Protein AF-A0A6N9PYC2-F1 (afdb_monomer)

Secondary structure (DSSP, 8-state):
------HHHHHHHHHHHTTSGGG---HHHHHHHIIIIIHHHHHHHHHHHHH----TTS---HHHHHHHHHHHHHHHHHHHHHHHHHHHHHHT-HHHHHHHHHHHHHHHHHHHHHHHHHHHHHHHHT--TTHHHHHHHHHHHHHHHTT-

Structure (mmCIF, N/CA/C/O backbone):
data_AF-A0A6N9PYC2-F1
#
_entry.id   AF-A0A6N9PYC2-F1
#
loop_
_atom_site.group_PDB
_atom_site.id
_atom_site.type_symbol
_atom_site.label_atom_id
_atom_site.label_alt_id
_atom_site.label_comp_id
_atom_site.label_asym_id
_atom_site.label_entity_id
_atom_site.label_seq_id
_atom_site.pdbx_PDB_ins_code
_atom_site.Cartn_x
_atom_site.Cartn_y
_atom_site.Cartn_z
_atom_site.occupancy
_atom_site.B_iso_or_equiv
_atom_site.auth_seq_id
_atom_site.auth_comp_id
_atom_site.auth_asym_id
_atom_site.auth_atom_id
_atom_site.pdbx_PDB_model_num
ATOM 1 N N . MET A 1 1 ? -5.869 1.757 -20.455 1.00 28.33 1 MET A N 1
ATOM 2 C CA . MET A 1 1 ? -4.410 1.571 -20.344 1.00 28.33 1 MET A CA 1
ATOM 3 C C . MET A 1 1 ? -4.223 0.753 -19.078 1.00 28.33 1 MET A C 1
ATOM 5 O O . MET A 1 1 ? -4.688 1.208 -18.043 1.00 28.33 1 MET A O 1
ATOM 9 N N . ARG A 1 2 ? -3.775 -0.505 -19.175 1.00 34.53 2 ARG A N 1
ATOM 10 C CA . ARG A 1 2 ? -3.565 -1.351 -17.989 1.00 34.53 2 ARG A CA 1
ATOM 11 C C . ARG A 1 2 ? -2.299 -0.813 -17.321 1.00 34.53 2 ARG A C 1
ATOM 13 O O . ARG A 1 2 ? -1.249 -0.866 -17.949 1.00 34.53 2 ARG A O 1
ATOM 20 N N . SER A 1 3 ? -2.435 -0.200 -16.148 1.00 38.69 3 SER A N 1
ATOM 21 C CA . SER A 1 3 ? -1.281 0.176 -15.324 1.00 38.69 3 SER A CA 1
ATOM 22 C C . SER A 1 3 ? -0.473 -1.087 -15.010 1.00 38.69 3 SER A C 1
ATOM 24 O O . SER A 1 3 ? -1.049 -2.177 -14.926 1.00 38.69 3 SER A O 1
ATOM 26 N N . LEU A 1 4 ? 0.848 -0.95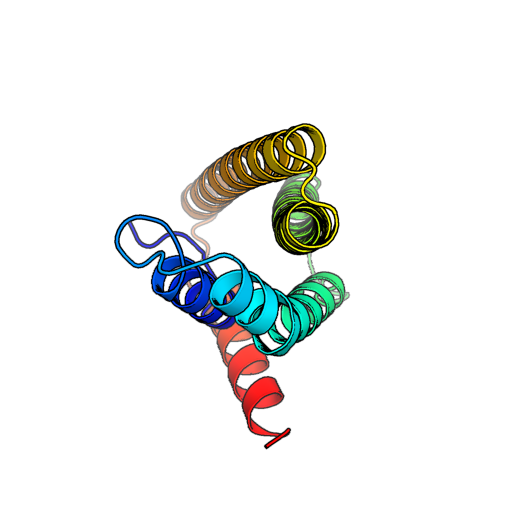7 -14.890 1.00 51.06 4 LEU A N 1
ATOM 27 C CA . LEU A 1 4 ? 1.801 -2.041 -14.624 1.00 51.06 4 LEU A CA 1
ATOM 28 C C . LEU A 1 4 ? 1.734 -2.533 -13.171 1.00 51.06 4 LEU A C 1
ATOM 30 O O . LEU A 1 4 ? 2.751 -2.767 -12.527 1.00 51.06 4 LEU A O 1
ATOM 34 N N . ILE A 1 5 ? 0.525 -2.689 -12.642 1.00 55.97 5 ILE A N 1
ATOM 35 C CA . ILE A 1 5 ? 0.297 -3.246 -11.317 1.00 55.97 5 ILE A CA 1
ATOM 36 C C . ILE A 1 5 ? 0.457 -4.761 -11.439 1.00 55.97 5 ILE A C 1
ATOM 38 O O . ILE A 1 5 ? -0.200 -5.409 -12.259 1.00 55.97 5 ILE A O 1
ATOM 42 N N . SER A 1 6 ? 1.376 -5.333 -10.661 1.00 69.69 6 SER A N 1
ATOM 43 C CA . SER A 1 6 ? 1.533 -6.789 -10.611 1.00 69.69 6 SER A CA 1
ATOM 44 C C . SER A 1 6 ? 0.263 -7.446 -10.057 1.00 69.69 6 SER A C 1
ATOM 46 O O . SER A 1 6 ? -0.424 -6.855 -9.223 1.00 69.69 6 SER A O 1
ATOM 48 N N . VAL A 1 7 ? -0.040 -8.684 -10.465 1.00 70.06 7 VAL A N 1
ATOM 49 C CA . VAL A 1 7 ? -1.237 -9.400 -9.970 1.00 70.06 7 VAL A CA 1
ATOM 50 C C . VAL A 1 7 ? -1.307 -9.430 -8.428 1.00 70.06 7 VAL A C 1
ATOM 52 O O . VAL A 1 7 ? -2.365 -9.122 -7.882 1.00 70.06 7 VAL A O 1
ATOM 55 N N . PRO A 1 8 ? -0.205 -9.688 -7.690 1.00 76.31 8 PRO A N 1
ATOM 56 C CA . PRO A 1 8 ? -0.227 -9.640 -6.225 1.00 76.31 8 PRO A CA 1
ATOM 57 C C . PRO A 1 8 ? -0.531 -8.259 -5.635 1.00 76.31 8 PRO A C 1
ATOM 59 O O . PRO A 1 8 ? -1.097 -8.167 -4.547 1.00 76.31 8 PRO A O 1
ATOM 62 N N . GLU A 1 9 ? -0.140 -7.180 -6.311 1.00 81.44 9 GLU A N 1
ATOM 63 C CA . GLU A 1 9 ? -0.470 -5.824 -5.874 1.00 81.44 9 GLU A CA 1
ATOM 64 C C . GLU A 1 9 ? -1.945 -5.504 -6.136 1.00 81.44 9 GLU A C 1
ATOM 66 O O . GLU A 1 9 ? -2.613 -4.982 -5.247 1.00 81.44 9 GLU A O 1
ATOM 71 N N . GLU A 1 10 ? -2.476 -5.892 -7.299 1.00 84.75 10 GLU A N 1
ATOM 72 C CA . GLU A 1 10 ? -3.896 -5.741 -7.646 1.00 84.75 10 GLU A CA 1
ATOM 73 C C . GLU A 1 10 ? -4.800 -6.474 -6.642 1.00 84.75 10 GLU A C 1
ATOM 75 O O . GLU A 1 10 ? -5.794 -5.914 -6.176 1.00 84.75 10 GLU A O 1
ATOM 80 N N . GLU A 1 11 ? -4.423 -7.690 -6.233 1.00 87.06 11 GLU A N 1
ATOM 81 C CA . GLU A 1 11 ? -5.135 -8.447 -5.197 1.00 87.06 11 GLU A CA 1
ATOM 82 C C . GLU A 1 11 ? -5.191 -7.700 -3.858 1.00 87.06 11 GLU A C 1
ATOM 84 O O . GLU A 1 11 ? -6.239 -7.656 -3.207 1.00 87.06 11 GLU A O 1
ATOM 89 N N . VAL A 1 12 ? -4.075 -7.100 -3.432 1.00 91.50 12 VAL A N 1
ATOM 90 C CA . VAL A 1 12 ? -4.025 -6.355 -2.169 1.00 91.50 12 VAL A CA 1
ATOM 91 C C . VAL A 1 12 ? -4.823 -5.055 -2.258 1.00 91.50 12 VAL A C 1
ATOM 93 O O . VAL A 1 12 ? -5.548 -4.735 -1.315 1.00 91.50 1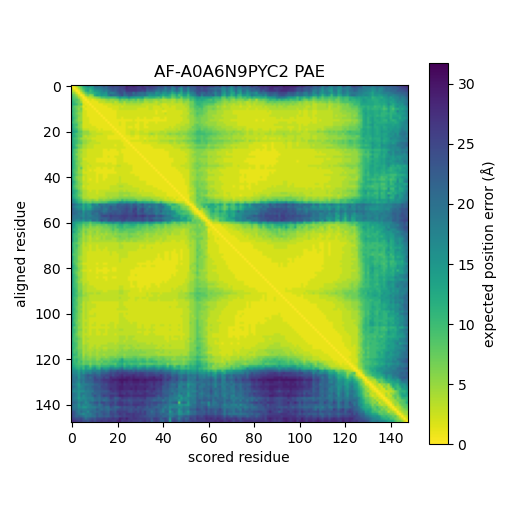2 VAL A O 1
ATOM 96 N N . MET A 1 13 ? -4.730 -4.330 -3.373 1.00 90.75 13 MET A N 1
ATOM 97 C CA . MET A 1 13 ? -5.499 -3.098 -3.574 1.00 90.75 13 MET A CA 1
ATOM 98 C C . MET A 1 13 ? -7.002 -3.382 -3.626 1.00 90.75 13 MET A C 1
ATOM 100 O O . MET A 1 13 ? -7.768 -2.703 -2.950 1.00 90.75 13 MET A O 1
ATOM 104 N N . THR A 1 14 ? -7.415 -4.456 -4.304 1.00 92.19 14 THR A N 1
ATOM 105 C CA . THR A 1 14 ? -8.815 -4.914 -4.316 1.00 92.19 14 THR A CA 1
ATOM 106 C C . THR A 1 14 ? -9.311 -5.225 -2.902 1.00 92.19 14 THR A C 1
ATOM 108 O O . THR A 1 14 ? -10.416 -4.841 -2.516 1.00 92.19 14 THR A O 1
ATOM 111 N N . LEU A 1 15 ? -8.487 -5.899 -2.091 1.00 94.12 15 LEU A N 1
ATOM 112 C CA . LEU A 1 15 ? -8.829 -6.182 -0.699 1.00 94.12 15 LEU A CA 1
ATOM 113 C C . LEU A 1 15 ? -8.944 -4.896 0.129 1.00 94.12 15 LEU A C 1
ATOM 115 O O . LEU A 1 15 ? -9.874 -4.763 0.921 1.00 94.12 15 LEU A O 1
ATOM 119 N N . PHE A 1 16 ? -8.043 -3.937 -0.074 1.00 95.69 16 PHE A N 1
ATOM 120 C CA . PHE A 1 16 ? -8.098 -2.641 0.594 1.00 95.69 16 PHE A CA 1
ATOM 121 C C . PHE A 1 16 ? -9.369 -1.854 0.232 1.00 95.69 16 PHE A C 1
ATOM 123 O O . PHE A 1 16 ? -10.062 -1.357 1.123 1.00 95.69 16 PHE A O 1
ATOM 130 N N . GLU A 1 17 ? -9.736 -1.804 -1.048 1.00 95.12 17 GLU A N 1
ATOM 131 C CA . GLU A 1 17 ? -10.970 -1.169 -1.531 1.00 95.12 17 GLU A CA 1
ATOM 132 C C . GLU A 1 17 ? -12.235 -1.842 -0.980 1.00 95.12 17 GLU A C 1
ATOM 134 O O . GLU A 1 17 ? -13.244 -1.177 -0.742 1.00 95.12 17 GLU A O 1
ATOM 139 N N . SER A 1 18 ? -12.188 -3.151 -0.708 1.00 96.25 18 SER A N 1
ATOM 140 C CA . SER A 1 18 ? -13.325 -3.892 -0.141 1.00 96.25 18 SER A CA 1
ATOM 141 C C . SER A 1 18 ? -13.679 -3.507 1.302 1.00 96.25 18 SER A C 1
ATOM 143 O O . SER A 1 18 ? -14.769 -3.834 1.768 1.00 96.25 18 SER A O 1
ATOM 145 N N . VAL A 1 19 ? -12.784 -2.804 2.005 1.00 96.62 19 VAL A N 1
ATOM 146 C CA . VAL A 1 19 ? -12.970 -2.376 3.406 1.00 96.62 19 VAL A CA 1
ATOM 147 C C . VAL A 1 19 ? -12.794 -0.868 3.606 1.00 96.62 19 VAL A C 1
ATOM 149 O O . VAL A 1 19 ? -12.745 -0.390 4.741 1.00 96.62 19 VAL A O 1
ATOM 152 N N . THR A 1 20 ? -12.711 -0.101 2.518 1.00 94.62 20 THR A N 1
ATOM 153 C CA . THR A 1 20 ? -12.557 1.361 2.533 1.00 94.62 20 THR A CA 1
ATOM 154 C C . THR A 1 20 ? -13.533 2.043 1.573 1.00 94.62 20 THR A C 1
ATOM 156 O O . THR A 1 20 ? -14.320 1.385 0.894 1.00 94.62 20 THR A O 1
ATOM 159 N N . GLY A 1 21 ? -13.538 3.382 1.558 1.00 93.19 21 GLY A N 1
ATOM 160 C CA . GLY A 1 21 ? -14.436 4.171 0.712 1.00 93.19 21 GLY A CA 1
ATOM 161 C C . GLY A 1 21 ? -15.907 3.851 0.983 1.00 93.19 21 GLY A C 1
ATOM 162 O O . GLY A 1 21 ? -16.327 3.797 2.138 1.00 93.19 21 GLY A O 1
ATOM 163 N N . ASP A 1 22 ? -16.666 3.585 -0.080 1.00 94.94 22 ASP A N 1
ATOM 164 C CA . ASP A 1 22 ? -18.087 3.216 0.001 1.00 94.94 22 ASP A CA 1
ATOM 165 C C . ASP A 1 22 ? -18.326 1.866 0.703 1.00 94.94 22 ASP A C 1
ATOM 167 O O . ASP A 1 22 ? -19.431 1.604 1.178 1.00 94.94 22 ASP A O 1
ATOM 171 N N . ASN A 1 23 ? -17.295 1.017 0.805 1.00 95.38 23 ASN A N 1
ATOM 172 C CA . ASN A 1 23 ? -17.361 -0.279 1.483 1.00 95.38 23 ASN A CA 1
ATOM 173 C C . ASN A 1 23 ? -16.921 -0.209 2.954 1.00 95.38 23 ASN A C 1
ATOM 175 O O . ASN A 1 23 ? -16.933 -1.226 3.654 1.00 95.38 23 ASN A O 1
ATOM 179 N N . TYR A 1 24 ? -16.512 0.967 3.442 1.00 96.31 24 TYR A N 1
ATOM 180 C CA . TYR A 1 24 ? -16.094 1.130 4.829 1.00 96.31 24 TYR A CA 1
ATOM 181 C C . TYR A 1 24 ? -17.263 0.867 5.785 1.00 96.31 24 TYR A C 1
ATOM 183 O O . TYR A 1 24 ? -18.328 1.475 5.689 1.00 96.31 24 TYR A O 1
ATOM 191 N N . GLN A 1 25 ? -17.040 -0.026 6.749 1.00 94.81 25 GLN A N 1
ATOM 192 C CA . GLN A 1 25 ? -18.034 -0.367 7.768 1.00 94.81 25 GLN A CA 1
ATOM 193 C C . GLN A 1 25 ? -17.665 0.202 9.137 1.00 94.81 25 GLN A C 1
ATOM 195 O O . GLN A 1 25 ? -18.491 0.836 9.789 1.00 94.81 25 GLN A O 1
ATOM 200 N N . ASN A 1 26 ? -16.446 -0.077 9.601 1.00 96.69 26 ASN A N 1
ATOM 201 C CA . ASN A 1 26 ? -15.899 0.431 10.854 1.00 96.69 26 ASN A CA 1
ATOM 202 C C . ASN A 1 26 ? -14.389 0.165 10.941 1.00 96.69 26 ASN A C 1
ATOM 204 O O . ASN A 1 26 ? -13.837 -0.670 10.219 1.00 96.69 26 ASN A O 1
ATOM 208 N N . ASP A 1 27 ? -13.754 0.843 11.893 1.00 96.12 27 ASP A N 1
ATOM 209 C CA . ASP A 1 27 ? -12.317 0.776 12.148 1.00 96.12 27 ASP A CA 1
ATOM 210 C C . ASP A 1 27 ? -11.819 -0.613 12.553 1.00 96.12 27 ASP A C 1
ATOM 212 O O . ASP A 1 27 ? -10.708 -0.974 12.180 1.00 96.12 27 ASP A O 1
ATOM 216 N N . ASN A 1 28 ? -12.626 -1.426 13.245 1.00 97.12 28 ASN A N 1
ATOM 217 C CA . ASN A 1 28 ? -12.205 -2.776 13.635 1.00 97.12 28 ASN A CA 1
ATOM 218 C C . ASN A 1 28 ? -12.042 -3.678 12.408 1.00 97.12 28 ASN A C 1
ATOM 220 O O . ASN A 1 28 ? -11.022 -4.345 12.274 1.00 97.12 28 ASN A O 1
ATOM 224 N N . ILE A 1 29 ? -13.008 -3.653 11.482 1.00 97.62 29 ILE A N 1
ATOM 225 C CA . ILE A 1 29 ? -12.935 -4.433 10.236 1.00 97.62 29 ILE A CA 1
ATOM 226 C C . ILE A 1 29 ? -11.738 -3.984 9.395 1.00 97.62 29 ILE A C 1
ATOM 228 O O . ILE A 1 29 ? -10.985 -4.824 8.899 1.00 97.62 29 ILE A O 1
ATOM 232 N N . LEU A 1 30 ? -11.526 -2.672 9.262 1.00 97.75 30 LEU A N 1
ATOM 233 C CA . LEU A 1 30 ? -10.382 -2.140 8.526 1.00 97.75 30 LEU A CA 1
ATOM 234 C C . LEU A 1 30 ? -9.052 -2.535 9.188 1.00 97.75 30 LEU A C 1
ATOM 236 O O . LEU A 1 30 ? -8.149 -3.017 8.507 1.00 97.75 30 LEU A O 1
ATOM 240 N N . TYR A 1 31 ? -8.936 -2.388 10.509 1.00 98.12 31 TYR A N 1
ATOM 241 C CA . TYR A 1 31 ? -7.742 -2.756 11.270 1.00 98.12 31 TYR A CA 1
ATOM 242 C C . TYR A 1 31 ? -7.418 -4.250 11.169 1.00 98.12 31 TYR A C 1
ATOM 244 O O . TYR A 1 31 ? -6.258 -4.616 10.939 1.00 98.12 31 TYR A O 1
ATOM 252 N N . ASP A 1 32 ? -8.427 -5.111 11.314 1.00 98.19 32 ASP A N 1
ATOM 253 C CA . ASP A 1 32 ? -8.265 -6.560 11.217 1.00 98.19 32 ASP A CA 1
ATOM 254 C C . ASP A 1 32 ? -7.833 -6.961 9.807 1.00 98.19 32 ASP A C 1
ATOM 256 O O . ASP A 1 32 ? -6.849 -7.684 9.655 1.00 98.19 32 ASP A O 1
ATOM 260 N N . THR A 1 33 ? -8.478 -6.413 8.776 1.00 97.94 33 THR A N 1
ATOM 261 C CA . THR A 1 33 ? -8.121 -6.686 7.374 1.00 97.94 33 THR A CA 1
ATOM 262 C C . THR A 1 33 ? -6.705 -6.197 7.054 1.00 97.94 33 THR A C 1
ATOM 264 O O . THR A 1 33 ? -5.914 -6.921 6.439 1.00 97.94 33 THR A O 1
ATOM 267 N N . LEU A 1 34 ? -6.332 -5.000 7.530 1.00 97.94 34 LEU A N 1
ATOM 268 C CA . LEU A 1 34 ? -4.973 -4.467 7.401 1.00 97.94 34 LEU A CA 1
ATOM 269 C C . LEU A 1 34 ? -3.943 -5.403 8.040 1.00 97.94 34 LEU A C 1
ATOM 271 O O . LEU A 1 34 ? -2.929 -5.737 7.426 1.00 97.94 34 LEU A O 1
ATOM 275 N N . THR A 1 35 ? -4.207 -5.836 9.270 1.00 98.00 35 THR A N 1
ATOM 276 C CA . THR A 1 35 ? -3.253 -6.587 10.093 1.00 98.00 35 THR A CA 1
ATOM 277 C C . THR A 1 35 ? -3.121 -8.044 9.664 1.00 98.00 35 THR A C 1
ATOM 279 O O . THR A 1 35 ? -2.007 -8.570 9.623 1.00 98.00 35 THR A O 1
ATOM 282 N N . GLN A 1 36 ? -4.242 -8.701 9.375 1.00 97.62 36 GLN A N 1
ATOM 283 C CA . GLN A 1 36 ? -4.301 -10.146 9.159 1.00 97.62 36 GLN A CA 1
ATOM 284 C C . GLN A 1 36 ? -4.093 -10.524 7.692 1.00 97.62 36 GLN A C 1
ATOM 286 O O . GLN A 1 36 ? -3.579 -11.607 7.414 1.00 97.62 36 GLN A O 1
ATOM 291 N N . GLU A 1 37 ? -4.432 -9.636 6.753 1.00 96.19 37 GLU A N 1
ATOM 292 C CA . GLU A 1 37 ? -4.413 -9.968 5.329 1.00 96.19 37 GLU A CA 1
ATOM 293 C C . GLU A 1 37 ? -3.529 -9.044 4.493 1.00 96.19 37 GLU A C 1
ATOM 295 O O . GLU A 1 37 ? -2.583 -9.521 3.861 1.00 96.19 37 GLU A O 1
ATOM 300 N N . ILE A 1 38 ? -3.803 -7.736 4.497 1.00 96.88 38 ILE A N 1
ATOM 301 C CA . ILE A 1 38 ? -3.156 -6.767 3.595 1.00 96.88 38 ILE A CA 1
ATOM 302 C C . ILE A 1 38 ? -1.661 -6.662 3.896 1.00 96.88 38 ILE A C 1
ATOM 304 O O . ILE A 1 38 ? -0.844 -6.952 3.025 1.00 96.88 38 ILE A O 1
ATOM 308 N N . ILE A 1 39 ? -1.274 -6.306 5.127 1.00 97.44 39 ILE A N 1
ATOM 309 C CA . ILE A 1 39 ? 0.139 -6.102 5.485 1.00 97.44 39 ILE A CA 1
ATOM 310 C C . ILE A 1 39 ? 0.961 -7.386 5.283 1.00 97.44 39 ILE A C 1
ATOM 312 O O . ILE A 1 39 ? 2.034 -7.298 4.682 1.00 97.44 39 ILE A O 1
ATOM 316 N N . PRO A 1 40 ? 0.516 -8.584 5.717 1.00 96.19 40 PRO A N 1
ATOM 317 C CA . PRO A 1 40 ? 1.257 -9.818 5.455 1.00 96.19 40 PRO A CA 1
ATOM 318 C C . PRO A 1 40 ? 1.429 -10.130 3.961 1.00 96.19 40 PRO A C 1
ATOM 320 O O . PRO A 1 40 ? 2.538 -10.469 3.535 1.00 96.19 40 PRO A O 1
ATOM 323 N N . LYS A 1 41 ? 0.371 -9.998 3.147 1.00 93.62 41 LYS A N 1
ATOM 324 C CA . LYS A 1 41 ? 0.445 -10.213 1.688 1.00 93.62 41 LYS A CA 1
ATOM 325 C C . LYS A 1 41 ? 1.382 -9.202 1.031 1.00 93.62 41 LYS A C 1
ATOM 327 O O . LYS A 1 41 ? 2.271 -9.591 0.271 1.00 93.62 41 LYS A O 1
ATOM 332 N N . TYR A 1 42 ? 1.249 -7.933 1.400 1.00 93.81 42 TYR A N 1
ATOM 333 C CA . TYR A 1 42 ? 2.020 -6.850 0.809 1.00 93.81 42 TYR A CA 1
ATOM 334 C C . TYR A 1 42 ? 3.498 -6.874 1.219 1.00 93.81 42 TYR A C 1
ATOM 336 O O . TYR A 1 42 ? 4.359 -6.593 0.396 1.00 93.81 42 TYR A O 1
ATOM 344 N N . ARG A 1 43 ? 3.832 -7.309 2.445 1.00 93.69 43 ARG A N 1
ATOM 345 C CA . ARG A 1 43 ? 5.230 -7.546 2.862 1.00 93.69 43 ARG A CA 1
ATOM 346 C C . ARG A 1 43 ? 5.912 -8.635 2.040 1.00 93.69 43 ARG A C 1
ATOM 348 O O . ARG A 1 43 ? 7.086 -8.499 1.705 1.00 93.69 43 ARG A O 1
ATOM 355 N N . ARG A 1 44 ? 5.197 -9.725 1.733 1.00 88.69 44 ARG A N 1
ATOM 356 C CA . ARG A 1 44 ? 5.723 -10.790 0.860 1.00 88.69 44 ARG A CA 1
ATOM 357 C C . ARG A 1 44 ? 5.985 -10.249 -0.539 1.00 88.69 44 ARG A C 1
ATOM 359 O O . ARG A 1 44 ? 7.062 -10.469 -1.083 1.00 88.69 44 ARG A O 1
ATOM 366 N N . TYR A 1 45 ? 5.029 -9.493 -1.068 1.00 86.31 45 TYR A N 1
ATOM 367 C CA . TYR A 1 45 ? 5.157 -8.833 -2.358 1.00 86.31 45 TYR A CA 1
ATOM 368 C C . TYR A 1 45 ? 6.341 -7.853 -2.402 1.00 86.31 45 TYR A C 1
ATOM 370 O O . TYR A 1 45 ? 7.229 -8.017 -3.231 1.00 86.31 45 TYR A O 1
ATOM 378 N N . SER A 1 46 ? 6.425 -6.898 -1.471 1.00 87.56 46 SER A N 1
ATOM 379 C CA . SER A 1 46 ? 7.522 -5.922 -1.427 1.00 87.56 46 SER A CA 1
ATOM 380 C C . SER A 1 46 ? 8.885 -6.588 -1.234 1.00 87.56 46 SER A C 1
ATOM 382 O O . SER A 1 46 ? 9.877 -6.149 -1.810 1.00 87.56 46 SER A O 1
ATOM 384 N N . GLY A 1 47 ? 8.938 -7.665 -0.443 1.00 83.94 47 GLY A N 1
ATOM 385 C CA . GLY A 1 47 ? 10.135 -8.485 -0.283 1.00 83.94 47 GLY A CA 1
ATOM 386 C C . GLY A 1 47 ? 10.573 -9.106 -1.607 1.00 83.94 47 GLY A C 1
ATOM 387 O O . GLY A 1 47 ? 11.734 -8.982 -1.980 1.00 83.94 47 GLY A O 1
ATOM 388 N N . PHE A 1 48 ? 9.645 -9.694 -2.361 1.00 80.69 48 PHE A N 1
ATOM 389 C CA . PHE A 1 48 ? 9.939 -10.222 -3.691 1.00 80.69 48 PHE A CA 1
ATOM 390 C C . PHE A 1 48 ? 10.416 -9.130 -4.659 1.00 80.69 48 PHE A C 1
ATOM 392 O O . PHE A 1 48 ? 11.454 -9.305 -5.291 1.00 80.69 48 PHE A O 1
ATOM 399 N N . ILE A 1 49 ? 9.732 -7.980 -4.704 1.00 81.00 49 ILE A N 1
ATOM 400 C CA . ILE A 1 49 ? 10.141 -6.805 -5.494 1.00 81.00 49 ILE A CA 1
ATOM 401 C C . ILE A 1 49 ? 11.581 -6.383 -5.178 1.00 81.00 49 ILE A C 1
ATOM 403 O O . ILE A 1 49 ? 12.384 -6.225 -6.094 1.00 81.00 49 ILE A O 1
ATOM 407 N N . SER A 1 50 ? 11.954 -6.332 -3.897 1.00 74.06 50 SER A N 1
ATOM 408 C CA . SER A 1 50 ? 13.327 -6.003 -3.485 1.00 74.06 50 SER A CA 1
ATOM 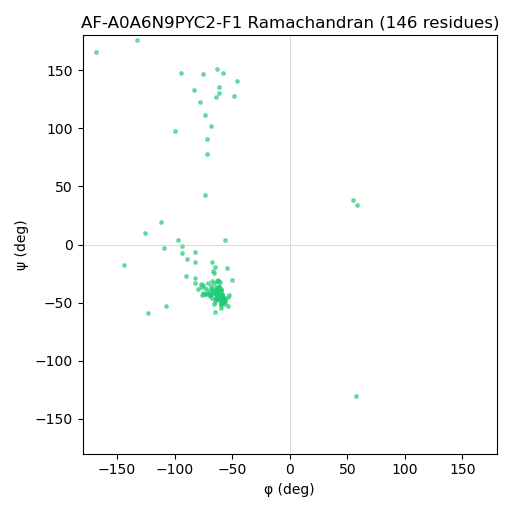409 C C . SER A 1 50 ? 14.380 -7.054 -3.868 1.00 74.06 50 SER A C 1
ATOM 411 O O . SER A 1 50 ? 15.565 -6.735 -3.944 1.00 74.06 50 SER A O 1
ATOM 413 N N . LEU A 1 51 ? 13.966 -8.308 -4.088 1.00 71.19 51 LEU A N 1
ATOM 414 C CA . LEU A 1 51 ? 14.843 -9.420 -4.466 1.00 71.19 51 LEU A CA 1
ATOM 415 C C . LEU A 1 51 ? 15.026 -9.557 -5.975 1.00 71.19 51 LEU A C 1
ATOM 417 O O . LEU A 1 51 ? 15.919 -10.294 -6.400 1.00 71.19 51 LEU A O 1
ATOM 421 N N . ILE A 1 52 ? 14.219 -8.865 -6.781 1.00 67.06 52 ILE A N 1
ATOM 422 C CA . ILE A 1 52 ? 14.409 -8.787 -8.230 1.00 67.06 52 ILE A CA 1
ATOM 423 C C . ILE A 1 52 ? 15.632 -7.915 -8.487 1.00 67.06 52 ILE A C 1
ATOM 425 O O . ILE A 1 52 ? 15.559 -6.736 -8.808 1.00 67.06 52 ILE A O 1
ATOM 429 N N . ALA A 1 53 ? 16.797 -8.518 -8.299 1.00 50.53 53 ALA A N 1
ATOM 430 C CA . ALA A 1 53 ? 18.050 -7.973 -8.757 1.00 50.53 53 ALA A CA 1
ATOM 431 C C . ALA A 1 53 ? 18.139 -8.168 -10.271 1.00 50.53 53 ALA A C 1
ATOM 433 O O . ALA A 1 53 ? 17.691 -9.179 -10.817 1.00 50.53 53 ALA A O 1
ATOM 434 N N . TYR A 1 54 ? 18.780 -7.215 -10.942 1.00 53.62 54 TYR A N 1
ATOM 435 C CA . TYR A 1 54 ? 19.208 -7.391 -12.322 1.00 53.62 54 TYR A CA 1
ATOM 436 C C . TYR A 1 54 ? 19.933 -8.733 -12.482 1.00 53.62 54 TYR A C 1
ATOM 438 O O . TYR A 1 54 ? 20.903 -8.966 -11.748 1.00 53.62 54 TYR A O 1
ATOM 446 N N . PRO A 1 55 ? 19.538 -9.586 -13.446 1.00 49.91 55 PRO A N 1
ATOM 447 C CA . PRO A 1 55 ? 20.404 -10.659 -13.912 1.00 49.91 55 PRO A CA 1
ATOM 448 C C . PRO A 1 55 ? 21.818 -10.110 -14.140 1.00 49.91 55 PRO A C 1
ATOM 450 O O . PRO A 1 55 ? 21.972 -8.986 -14.633 1.00 49.91 55 PRO A O 1
ATOM 453 N N . ALA A 1 56 ? 22.853 -10.876 -13.787 1.00 43.97 56 ALA A N 1
ATOM 454 C CA . ALA A 1 56 ? 24.252 -10.448 -13.919 1.00 43.97 56 ALA A CA 1
ATOM 455 C C . ALA A 1 56 ? 24.614 -9.997 -15.352 1.00 43.97 56 ALA A C 1
ATOM 457 O O . ALA A 1 56 ? 25.546 -9.217 -15.542 1.00 43.97 56 ALA A O 1
ATOM 458 N N . ASP A 1 57 ? 23.816 -10.431 -16.328 1.00 48.28 57 ASP A N 1
ATOM 459 C CA . ASP A 1 57 ? 23.994 -10.210 -17.760 1.00 48.28 57 ASP A CA 1
ATOM 460 C C . ASP A 1 57 ? 23.170 -9.015 -18.293 1.00 48.28 57 ASP A C 1
ATOM 462 O O . ASP A 1 57 ? 23.146 -8.750 -19.496 1.00 48.28 57 ASP A O 1
ATOM 466 N N . THR A 1 58 ? 22.474 -8.280 -17.416 1.00 53.28 58 THR A N 1
ATOM 467 C CA . THR A 1 58 ? 21.611 -7.151 -17.804 1.00 53.28 58 THR A CA 1
ATOM 468 C C . THR A 1 58 ? 22.429 -5.878 -17.974 1.00 53.28 58 THR A C 1
ATOM 470 O O . THR A 1 58 ? 23.219 -5.507 -17.104 1.00 53.28 58 THR A O 1
ATOM 473 N N . ILE A 1 59 ? 22.204 -5.153 -19.072 1.00 50.19 59 ILE A N 1
ATOM 474 C CA . ILE A 1 59 ? 22.824 -3.844 -19.290 1.00 50.19 59 ILE A CA 1
ATOM 475 C C . ILE A 1 59 ? 22.241 -2.851 -18.275 1.00 50.19 59 ILE A C 1
ATOM 477 O O . ILE A 1 59 ? 21.142 -2.324 -18.453 1.00 50.19 59 ILE A O 1
ATOM 481 N N . LYS A 1 60 ? 23.007 -2.572 -17.218 1.00 56.75 60 LYS A N 1
ATOM 482 C CA . LYS A 1 60 ? 22.726 -1.511 -16.249 1.00 56.75 60 LYS A CA 1
ATOM 483 C C . LYS A 1 60 ? 22.977 -0.155 -16.895 1.00 56.75 60 LYS A C 1
ATOM 485 O O . LYS A 1 60 ? 24.097 0.348 -16.922 1.00 56.75 60 LYS A O 1
ATOM 490 N N . THR A 1 61 ? 21.937 0.410 -17.494 1.00 68.75 61 THR A N 1
ATOM 491 C CA . THR A 1 61 ? 21.941 1.832 -17.849 1.00 68.75 61 THR A CA 1
ATOM 492 C C . THR A 1 61 ? 21.279 2.612 -16.724 1.00 68.75 61 THR A C 1
ATOM 494 O O . THR A 1 61 ? 20.313 2.122 -16.143 1.00 68.75 61 THR A O 1
ATOM 497 N N . GLU A 1 62 ? 21.719 3.849 -16.482 1.00 73.19 62 GLU A N 1
ATOM 498 C CA . GLU A 1 62 ? 21.115 4.745 -15.477 1.00 73.19 62 GLU A CA 1
ATOM 499 C C . GLU A 1 62 ? 19.585 4.850 -15.619 1.00 73.19 62 GLU A C 1
ATOM 501 O O . GLU A 1 62 ? 18.862 5.021 -14.644 1.00 73.19 62 GLU A O 1
ATOM 506 N N . LYS A 1 63 ? 19.063 4.715 -16.846 1.00 68.06 63 LYS A N 1
ATOM 507 C CA . LYS A 1 63 ? 17.621 4.759 -17.127 1.00 68.06 63 LYS A CA 1
ATOM 508 C C . LYS A 1 63 ? 16.873 3.522 -16.650 1.00 68.06 63 LYS A C 1
ATOM 510 O O . LYS A 1 63 ? 15.748 3.648 -16.184 1.00 68.06 63 LYS A O 1
ATOM 515 N N . VAL A 1 64 ? 17.478 2.348 -16.802 1.00 70.19 64 VAL A N 1
ATOM 516 C CA . VAL A 1 64 ? 16.899 1.085 -16.337 1.00 70.19 64 VAL A CA 1
ATOM 517 C C . VAL A 1 64 ? 16.990 1.017 -14.810 1.00 70.19 64 VAL A C 1
ATOM 519 O O . VAL A 1 64 ? 15.992 0.710 -14.168 1.00 70.19 64 VAL A O 1
ATOM 522 N N . GLU A 1 65 ? 18.125 1.427 -14.232 1.00 72.81 65 GLU A N 1
ATOM 523 C CA . GLU A 1 65 ? 18.300 1.572 -12.778 1.00 72.81 65 GLU A CA 1
ATOM 524 C C . GLU A 1 65 ? 17.257 2.508 -12.170 1.00 72.81 65 GLU A C 1
ATOM 526 O O . GLU A 1 65 ? 16.509 2.102 -11.283 1.00 72.81 65 GLU A O 1
ATOM 531 N N . SER A 1 66 ? 17.104 3.707 -12.737 1.00 76.00 66 SER A N 1
ATOM 532 C CA . SER A 1 66 ? 16.099 4.666 -12.281 1.00 76.00 66 SER A CA 1
ATOM 533 C C . SER A 1 66 ? 14.666 4.140 -12.389 1.00 76.00 66 SER A C 1
ATOM 535 O O . SER A 1 66 ? 13.832 4.540 -11.577 1.00 76.00 66 SER A O 1
ATOM 537 N N . LEU A 1 67 ? 14.353 3.300 -13.381 1.00 77.69 67 LEU A N 1
ATOM 538 C CA . LEU A 1 67 ? 13.025 2.702 -13.525 1.00 77.69 67 LEU A CA 1
ATOM 539 C C . LEU A 1 67 ? 12.740 1.749 -12.355 1.00 77.69 67 LEU A C 1
ATOM 541 O O . LEU A 1 67 ? 11.729 1.899 -11.672 1.00 77.69 67 LEU A O 1
ATOM 545 N N . HIS A 1 68 ? 13.660 0.821 -12.089 1.00 77.06 68 HIS A N 1
ATOM 546 C CA . HIS A 1 68 ? 13.523 -0.149 -11.004 1.00 77.06 68 HIS A CA 1
ATOM 547 C C . HIS A 1 68 ? 13.506 0.517 -9.625 1.00 77.06 68 HIS A C 1
ATOM 549 O O . HIS A 1 68 ? 12.662 0.186 -8.797 1.00 77.06 68 HIS A O 1
ATOM 555 N N . ASP A 1 69 ? 14.378 1.500 -9.394 1.00 82.44 69 ASP A N 1
ATOM 556 C CA . ASP A 1 69 ? 14.414 2.236 -8.130 1.00 82.44 69 ASP A CA 1
ATOM 557 C C . ASP A 1 69 ? 13.099 2.982 -7.886 1.00 82.44 69 ASP A C 1
ATOM 559 O O . ASP A 1 69 ? 12.557 2.929 -6.783 1.00 82.44 69 ASP A O 1
ATOM 563 N N . THR A 1 70 ? 12.542 3.625 -8.920 1.00 84.88 70 THR A N 1
ATOM 564 C CA . THR A 1 70 ? 11.250 4.327 -8.813 1.00 84.88 70 THR A CA 1
ATOM 565 C C . THR A 1 70 ? 10.135 3.359 -8.413 1.00 84.88 70 THR A C 1
ATOM 567 O O . THR A 1 70 ? 9.359 3.665 -7.508 1.00 84.88 70 THR A O 1
ATOM 570 N N . TYR A 1 71 ? 10.090 2.176 -9.033 1.00 85.38 71 TYR A N 1
ATOM 571 C CA . TYR A 1 71 ? 9.107 1.145 -8.705 1.00 85.38 71 TYR A CA 1
ATOM 572 C C . TYR A 1 71 ? 9.282 0.601 -7.281 1.00 85.38 71 TYR A C 1
ATOM 574 O O . TYR A 1 71 ? 8.321 0.527 -6.517 1.00 85.38 71 TYR A O 1
ATOM 582 N N . ASN A 1 72 ? 10.516 0.271 -6.890 1.00 85.50 72 ASN A N 1
ATOM 583 C CA . ASN A 1 72 ? 10.819 -0.237 -5.553 1.00 85.50 72 ASN A CA 1
ATOM 584 C C . ASN A 1 72 ? 10.427 0.764 -4.465 1.00 85.50 72 ASN A C 1
ATOM 586 O O . ASN A 1 72 ? 9.835 0.370 -3.460 1.00 85.50 72 ASN A O 1
ATOM 590 N N . ILE A 1 73 ? 10.726 2.052 -4.665 1.00 90.75 73 ILE A N 1
ATOM 591 C CA . ILE A 1 73 ? 10.337 3.109 -3.725 1.00 90.75 73 ILE A CA 1
ATOM 592 C C . ILE A 1 73 ? 8.811 3.200 -3.648 1.00 90.75 73 ILE A C 1
ATOM 594 O O . ILE A 1 73 ? 8.273 3.186 -2.544 1.00 90.75 73 ILE A O 1
ATOM 598 N N . ALA A 1 74 ? 8.106 3.203 -4.786 1.00 91.38 74 ALA A N 1
ATOM 599 C CA . ALA A 1 74 ? 6.644 3.238 -4.800 1.00 91.38 74 ALA A CA 1
ATOM 600 C C . ALA A 1 74 ? 6.038 2.060 -4.014 1.00 91.38 74 ALA A C 1
ATOM 602 O O . ALA A 1 74 ? 5.157 2.254 -3.168 1.00 91.38 74 ALA A O 1
ATOM 603 N N . VAL A 1 75 ? 6.547 0.843 -4.229 1.00 91.19 75 VAL A N 1
ATOM 604 C CA . VAL A 1 75 ? 6.095 -0.354 -3.511 1.00 91.19 75 VAL A CA 1
ATOM 605 C C . VAL A 1 75 ? 6.374 -0.235 -2.012 1.00 91.19 75 VAL A C 1
ATOM 607 O O . VAL A 1 75 ? 5.484 -0.515 -1.210 1.00 91.19 75 VAL A O 1
ATOM 610 N N . LEU A 1 76 ? 7.563 0.211 -1.601 1.00 93.50 76 LEU A N 1
ATOM 611 C CA . LEU A 1 76 ? 7.886 0.397 -0.182 1.00 93.50 76 LEU A CA 1
ATOM 612 C C . LEU A 1 76 ? 7.022 1.479 0.482 1.00 93.50 76 LEU A C 1
ATOM 614 O O . LEU A 1 76 ? 6.573 1.283 1.614 1.00 93.50 76 LEU A O 1
ATOM 618 N N . ASP A 1 77 ? 6.725 2.570 -0.221 1.00 96.25 77 ASP A N 1
ATOM 619 C CA . ASP A 1 77 ? 5.860 3.639 0.283 1.00 96.25 77 ASP A CA 1
ATOM 620 C C . ASP A 1 77 ? 4.424 3.148 0.504 1.00 96.25 77 ASP A C 1
ATOM 622 O O . ASP A 1 77 ? 3.836 3.431 1.547 1.00 96.25 77 ASP A O 1
ATOM 626 N N . LYS A 1 78 ? 3.875 2.317 -0.391 1.00 95.25 78 LYS A N 1
ATOM 627 C CA . LYS A 1 78 ? 2.568 1.664 -0.173 1.00 95.25 78 LYS A CA 1
ATOM 628 C C . LYS A 1 78 ? 2.571 0.731 1.038 1.00 95.25 78 LYS A C 1
ATOM 630 O O . LYS A 1 78 ? 1.610 0.718 1.806 1.00 95.25 78 LYS A O 1
ATOM 635 N N . LEU A 1 79 ? 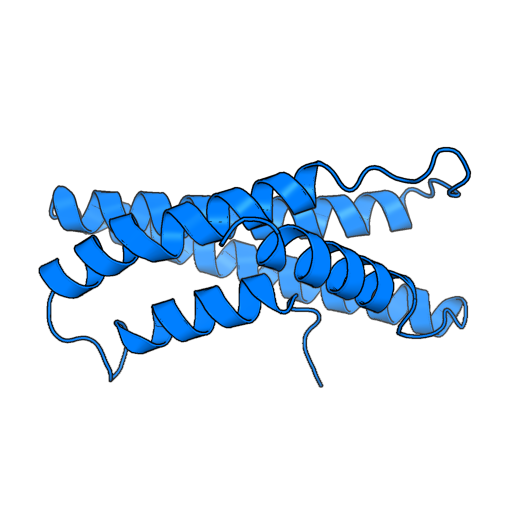3.658 -0.014 1.269 1.00 96.50 79 LEU A N 1
ATOM 636 C CA . LEU A 1 79 ? 3.780 -0.813 2.493 1.00 96.50 79 LEU A CA 1
ATOM 637 C C . LEU A 1 79 ? 3.750 0.090 3.733 1.00 96.50 79 LEU A C 1
ATOM 639 O O . LEU A 1 79 ? 3.072 -0.225 4.713 1.00 96.50 79 LEU A O 1
ATOM 643 N N . ASN A 1 80 ? 4.480 1.205 3.689 1.00 97.69 80 ASN A N 1
ATOM 644 C CA . ASN A 1 80 ? 4.522 2.166 4.783 1.00 97.69 80 ASN A CA 1
ATOM 645 C C . ASN A 1 80 ? 3.152 2.817 5.024 1.00 97.69 80 ASN A C 1
ATOM 647 O O . ASN A 1 80 ? 2.731 2.941 6.171 1.00 97.69 80 ASN A O 1
ATOM 651 N N . PHE A 1 81 ? 2.415 3.135 3.958 1.00 98.31 81 PHE A N 1
ATOM 652 C CA . PHE A 1 81 ? 1.025 3.577 4.036 1.00 98.31 81 PHE A CA 1
ATOM 653 C C . PHE A 1 81 ? 0.160 2.590 4.828 1.00 98.31 81 PHE A C 1
ATOM 655 O O . PHE A 1 81 ? -0.481 2.997 5.794 1.00 98.31 81 PHE A O 1
ATOM 662 N N . PHE A 1 82 ? 0.172 1.296 4.485 1.00 98.38 82 PHE A N 1
ATOM 663 C CA . PHE A 1 82 ? -0.646 0.309 5.200 1.00 98.38 82 PHE A CA 1
ATOM 664 C C . PHE A 1 82 ? -0.265 0.187 6.680 1.00 98.38 82 PHE A C 1
ATOM 666 O O . PHE A 1 82 ? -1.141 0.033 7.533 1.00 98.38 82 PHE A O 1
ATOM 673 N N . LEU A 1 83 ? 1.032 0.265 6.998 1.00 98.38 83 LEU A N 1
ATOM 674 C CA . LEU A 1 83 ? 1.520 0.231 8.379 1.00 98.38 83 LEU A CA 1
ATOM 675 C C . LEU A 1 83 ? 1.040 1.450 9.176 1.00 98.38 83 LEU A C 1
ATOM 677 O O . LEU A 1 83 ? 0.477 1.275 10.256 1.00 98.38 83 LEU A O 1
ATOM 681 N N . LEU A 1 84 ? 1.204 2.655 8.628 1.00 98.50 84 LEU A N 1
ATOM 682 C CA . LEU A 1 84 ? 0.784 3.895 9.281 1.00 98.50 84 LEU A CA 1
ATOM 683 C C . LEU A 1 84 ? -0.733 4.000 9.392 1.00 98.50 84 LEU A C 1
ATOM 685 O O . LEU A 1 84 ? -1.236 4.428 10.425 1.00 98.50 84 LEU A O 1
ATOM 689 N N . LEU A 1 85 ? -1.478 3.562 8.375 1.00 98.38 85 LEU A N 1
ATOM 690 C CA . LEU A 1 85 ? -2.934 3.541 8.440 1.00 98.38 85 LEU A CA 1
ATOM 691 C C . LEU A 1 85 ? -3.410 2.604 9.557 1.00 98.38 85 LEU A C 1
ATOM 693 O O . LEU A 1 85 ? -4.237 3.007 10.372 1.00 98.38 85 LEU A O 1
ATOM 697 N N . ARG A 1 86 ? -2.841 1.395 9.664 1.00 98.44 86 ARG A N 1
ATOM 698 C CA . ARG A 1 86 ? -3.127 0.479 10.780 1.00 98.44 86 ARG A CA 1
ATOM 699 C C . ARG A 1 86 ? -2.833 1.136 12.132 1.00 98.44 86 ARG A C 1
ATOM 701 O O . ARG A 1 86 ? -3.660 1.046 13.039 1.00 98.44 86 ARG A O 1
ATOM 708 N N . ASP A 1 87 ? -1.667 1.760 12.274 1.00 98.12 87 ASP A N 1
ATOM 709 C CA . ASP A 1 87 ? -1.246 2.369 13.541 1.00 98.12 87 ASP A CA 1
ATOM 710 C C . ASP A 1 87 ? -2.132 3.564 13.908 1.00 98.12 87 ASP A C 1
ATOM 712 O O . ASP A 1 87 ? -2.588 3.653 15.045 1.00 98.12 87 ASP A O 1
ATOM 716 N N . SER A 1 88 ? -2.512 4.385 12.926 1.00 98.25 88 SER A N 1
ATOM 717 C CA . SER A 1 88 ? -3.453 5.491 13.120 1.00 98.25 88 SER A CA 1
ATOM 718 C C . SER A 1 88 ? -4.817 5.028 13.630 1.00 98.25 88 SER A C 1
ATOM 720 O O . SER A 1 88 ? -5.383 5.658 14.516 1.00 98.25 88 SER A O 1
ATOM 722 N N . ILE A 1 89 ? -5.325 3.894 13.134 1.00 97.62 89 ILE A N 1
ATOM 723 C CA . ILE A 1 89 ? -6.598 3.324 13.589 1.00 97.62 89 ILE A CA 1
ATOM 724 C C . ILE A 1 89 ? -6.470 2.806 15.024 1.00 97.62 89 ILE A C 1
ATOM 726 O O . ILE A 1 89 ? -7.334 3.055 15.863 1.00 97.62 89 ILE A O 1
ATOM 730 N N . LYS A 1 90 ? -5.373 2.103 15.324 1.00 97.38 90 LYS A N 1
ATOM 731 C CA . LYS A 1 90 ? -5.109 1.554 16.660 1.00 97.38 90 LYS A CA 1
ATOM 732 C C . LYS A 1 90 ? -4.988 2.645 17.720 1.00 97.38 90 LYS A C 1
ATOM 734 O O . LYS A 1 90 ? -5.459 2.465 18.842 1.00 97.38 90 LYS A O 1
ATOM 739 N N . GLU A 1 91 ? -4.314 3.732 17.374 1.00 97.75 91 GLU A N 1
ATOM 740 C CA . GLU A 1 91 ? -3.993 4.833 18.284 1.00 97.75 91 GLU A CA 1
ATOM 741 C C . GLU A 1 91 ? -5.037 5.955 18.239 1.00 97.75 91 GLU A C 1
ATOM 743 O O . GLU A 1 91 ? -5.010 6.841 19.089 1.00 97.75 91 GLU A O 1
ATOM 748 N N . GLN A 1 92 ? -5.989 5.880 17.300 1.00 96.62 92 GLN A N 1
ATOM 749 C CA . GLN A 1 92 ? -6.966 6.932 17.000 1.00 96.62 92 GLN A CA 1
ATOM 750 C C . GLN A 1 92 ? -6.277 8.273 16.685 1.00 96.62 92 GLN A C 1
ATOM 752 O O . GLN A 1 92 ? -6.733 9.342 17.094 1.00 96.62 92 GLN A O 1
ATOM 757 N N . ASP A 1 93 ? -5.152 8.203 15.968 1.00 97.88 93 ASP A N 1
ATOM 758 C CA . ASP A 1 93 ? -4.312 9.349 15.624 1.00 97.88 93 ASP A CA 1
ATOM 759 C C . ASP A 1 93 ? -4.598 9.825 14.190 1.00 97.88 93 ASP A C 1
ATOM 761 O O . ASP A 1 93 ? -4.086 9.296 13.200 1.00 97.88 93 ASP A O 1
ATOM 765 N N . GLU A 1 94 ? -5.427 10.862 14.079 1.00 96.69 94 GLU A N 1
ATOM 766 C CA . GLU A 1 94 ? -5.806 11.457 12.793 1.00 96.69 94 GLU A CA 1
ATOM 767 C C . GLU A 1 94 ? -4.633 12.134 12.058 1.00 96.69 94 GLU A C 1
ATOM 769 O O . GLU A 1 94 ? -4.657 12.233 10.828 1.00 96.69 94 GLU A O 1
ATOM 774 N N . GLU A 1 95 ? -3.582 12.568 12.762 1.00 97.81 95 GLU A N 1
ATOM 775 C CA . GLU A 1 95 ? -2.405 13.157 12.114 1.00 97.81 95 GLU A CA 1
ATOM 776 C C . GLU A 1 95 ? -1.555 12.064 11.456 1.00 97.81 95 GLU A C 1
ATOM 778 O O . GLU A 1 95 ? -1.148 12.209 10.300 1.00 97.81 95 GLU A O 1
ATOM 783 N N . VAL A 1 96 ? -1.367 10.923 12.128 1.00 97.94 96 VAL A N 1
ATOM 784 C CA . VAL A 1 96 ? -0.714 9.743 11.528 1.00 97.94 96 VAL A CA 1
ATOM 785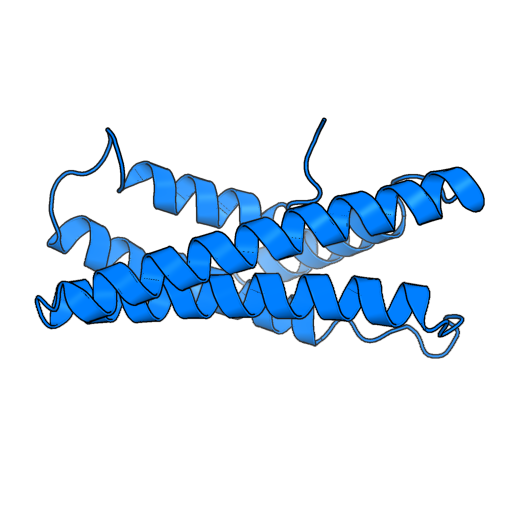 C C . VAL A 1 96 ? -1.523 9.226 10.338 1.00 97.94 96 VAL A C 1
ATOM 787 O O . VAL A 1 96 ? -0.950 8.887 9.299 1.00 97.94 96 VAL A O 1
ATOM 790 N N . LYS A 1 97 ? -2.858 9.230 10.432 1.00 97.19 97 LYS A N 1
ATOM 791 C CA . LYS A 1 97 ? -3.735 8.853 9.313 1.00 97.19 97 LYS A CA 1
ATOM 792 C C . LYS A 1 97 ? -3.523 9.760 8.106 1.00 97.19 97 LYS A C 1
ATOM 794 O O . LYS A 1 97 ? -3.376 9.276 6.984 1.00 97.19 97 LYS A O 1
ATOM 799 N N . LYS A 1 98 ? -3.470 11.075 8.323 1.00 97.81 98 LYS A N 1
ATOM 800 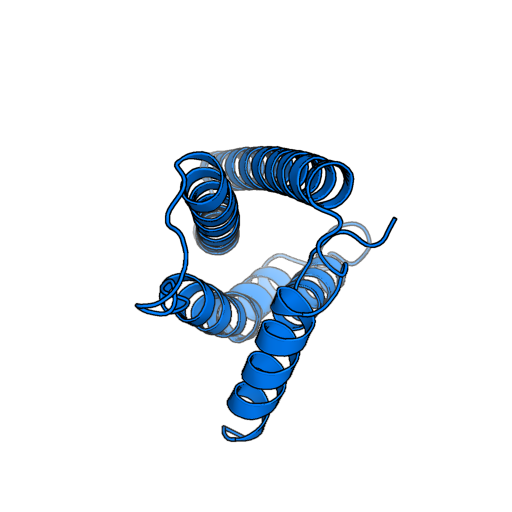C CA . LYS A 1 98 ? -3.198 12.048 7.260 1.00 97.81 98 LYS A CA 1
ATOM 801 C C . LYS A 1 98 ? -1.827 11.815 6.622 1.00 97.81 98 LYS A C 1
ATOM 803 O O . LYS A 1 98 ? -1.736 11.785 5.395 1.00 97.81 98 LYS A O 1
ATOM 808 N N . GLN A 1 99 ? -0.789 11.584 7.426 1.00 97.56 99 GLN A N 1
ATOM 809 C CA . GLN A 1 99 ? 0.553 11.254 6.928 1.00 97.56 99 GLN A CA 1
ATOM 810 C C . GLN A 1 99 ? 0.553 9.980 6.076 1.00 97.56 99 GLN A C 1
ATOM 812 O O . GLN A 1 99 ? 1.206 9.944 5.032 1.00 97.56 99 GLN A O 1
ATOM 817 N N . ALA A 1 100 ? -0.214 8.960 6.475 1.00 97.88 100 ALA A N 1
ATOM 818 C CA . ALA A 1 100 ? -0.373 7.745 5.685 1.00 97.88 100 ALA A CA 1
ATOM 819 C C . ALA A 1 100 ? -0.905 8.074 4.275 1.00 97.88 100 ALA A C 1
ATOM 821 O O . ALA A 1 100 ? -0.302 7.667 3.283 1.00 97.88 100 ALA A O 1
ATOM 822 N N . TYR A 1 101 ? -1.974 8.868 4.161 1.00 96.94 101 TYR A N 1
ATOM 823 C CA . TYR A 1 101 ? -2.531 9.251 2.854 1.00 96.94 101 TYR A CA 1
ATOM 824 C C . TYR A 1 101 ? -1.606 10.159 2.030 1.00 96.94 101 TYR A C 1
ATOM 826 O O . TYR A 1 101 ? -1.586 10.059 0.803 1.00 96.94 101 TYR A O 1
ATOM 834 N N . GLU A 1 102 ? -0.800 11.010 2.668 1.00 98.06 102 GLU A N 1
ATOM 835 C CA . GLU A 1 102 ? 0.240 11.770 1.964 1.00 98.06 102 GLU A CA 1
ATOM 836 C C . GLU A 1 102 ? 1.314 10.853 1.357 1.00 98.06 102 GLU A C 1
ATOM 838 O O . GLU A 1 102 ? 1.813 11.129 0.265 1.00 98.06 102 GLU A O 1
ATOM 843 N N . ILE A 1 103 ? 1.662 9.760 2.042 1.00 97.31 103 ILE A N 1
ATOM 844 C CA . ILE A 1 103 ? 2.588 8.740 1.530 1.00 97.31 103 ILE A CA 1
ATOM 845 C C . ILE A 1 103 ? 1.955 7.955 0.382 1.00 97.31 103 ILE A C 1
ATOM 847 O O . ILE A 1 103 ? 2.614 7.759 -0.637 1.00 97.31 103 ILE A O 1
ATOM 851 N N . LEU A 1 104 ? 0.684 7.558 0.507 1.00 96.06 104 LEU A N 1
ATOM 852 C CA . LEU A 1 104 ? -0.027 6.874 -0.576 1.00 96.06 104 LEU A CA 1
ATOM 853 C C . LEU A 1 104 ? -0.012 7.717 -1.854 1.00 96.06 104 LEU A C 1
ATOM 855 O O . LEU A 1 104 ? 0.399 7.228 -2.902 1.00 96.06 104 LEU A O 1
ATOM 859 N N . LYS A 1 105 ? -0.348 9.006 -1.741 1.00 96.75 105 LYS A N 1
ATOM 860 C CA . LYS A 1 105 ? -0.328 9.930 -2.877 1.00 96.75 105 LYS A CA 1
ATOM 861 C C . LYS A 1 105 ? 1.054 10.012 -3.540 1.00 96.75 105 LYS A C 1
ATOM 863 O O . LYS A 1 105 ? 1.156 9.957 -4.759 1.00 96.75 105 LYS A O 1
ATOM 868 N N . LYS A 1 106 ? 2.129 10.128 -2.753 1.00 95.00 106 LYS A N 1
ATOM 869 C CA . LYS A 1 106 ? 3.503 10.153 -3.295 1.00 95.00 106 LYS A CA 1
ATOM 870 C C . LYS A 1 106 ? 3.861 8.849 -4.004 1.00 95.00 106 LYS A C 1
ATOM 872 O O . LYS A 1 106 ? 4.517 8.882 -5.040 1.00 95.00 106 LYS A O 1
ATOM 877 N N . SER A 1 107 ? 3.429 7.711 -3.464 1.00 93.62 107 SER A N 1
ATOM 878 C CA . SER A 1 107 ? 3.630 6.414 -4.111 1.00 93.62 107 SER A CA 1
ATOM 879 C C . SER A 1 107 ? 2.904 6.328 -5.456 1.00 93.62 107 SER A C 1
ATOM 881 O O . SER A 1 107 ? 3.478 5.840 -6.429 1.00 93.62 107 SER A O 1
ATOM 883 N N . GLU A 1 108 ? 1.674 6.839 -5.540 1.00 91.94 108 GLU A N 1
ATOM 884 C CA . GLU A 1 108 ? 0.915 6.909 -6.794 1.00 91.94 108 GLU A CA 1
ATOM 885 C C . GLU A 1 108 ? 1.632 7.783 -7.832 1.00 91.94 108 GLU A C 1
ATOM 887 O O . GLU A 1 108 ? 1.837 7.335 -8.957 1.00 91.94 108 GLU A O 1
ATOM 892 N N . GLU A 1 109 ? 2.132 8.958 -7.435 1.00 93.50 109 GLU A N 1
ATOM 893 C CA . GLU A 1 109 ? 2.939 9.833 -8.304 1.00 93.50 109 GLU A CA 1
ATOM 894 C C . GLU A 1 109 ? 4.224 9.133 -8.805 1.00 93.50 109 GLU A C 1
ATOM 896 O O . GLU A 1 109 ? 4.632 9.294 -9.959 1.00 93.50 109 GLU A O 1
ATOM 901 N N . LEU A 1 110 ? 4.877 8.326 -7.958 1.00 91.00 110 LEU A N 1
ATOM 902 C CA . LEU A 1 110 ? 6.039 7.527 -8.362 1.00 91.00 110 LEU A CA 1
ATOM 903 C C . LEU A 1 110 ? 5.657 6.408 -9.336 1.00 91.00 110 LEU A C 1
ATOM 905 O O . LEU A 1 110 ? 6.408 6.153 -10.279 1.00 91.00 110 LEU A O 1
ATOM 909 N N . MET A 1 111 ? 4.508 5.762 -9.138 1.00 87.62 111 MET A N 1
ATOM 910 C CA . MET A 1 111 ? 4.023 4.716 -10.039 1.00 87.62 111 MET A CA 1
ATOM 911 C C . MET A 1 111 ? 3.657 5.289 -11.414 1.00 87.62 111 MET A C 1
ATOM 913 O O . MET A 1 111 ? 4.037 4.725 -12.438 1.00 87.62 111 MET A O 1
ATOM 917 N N . GLU A 1 112 ? 3.021 6.460 -11.456 1.00 88.69 112 GLU A N 1
ATOM 918 C CA . GLU A 1 112 ? 2.761 7.185 -12.705 1.00 88.69 112 GLU A CA 1
ATOM 919 C C . GLU A 1 112 ? 4.068 7.513 -13.440 1.00 88.69 112 GLU A C 1
ATOM 921 O O . GLU A 1 112 ? 4.213 7.229 -14.632 1.00 88.69 112 GLU A O 1
ATOM 926 N N . LYS A 1 113 ? 5.070 8.031 -12.718 1.00 87.38 113 LYS A N 1
ATOM 927 C CA . LYS A 1 113 ? 6.398 8.307 -13.283 1.00 87.38 113 LYS A CA 1
ATOM 928 C C . LYS A 1 113 ? 7.083 7.039 -13.801 1.00 87.38 113 LYS A C 1
ATOM 930 O O . LYS A 1 113 ? 7.751 7.081 -14.838 1.00 87.38 113 LYS A O 1
ATOM 935 N N . HIS A 1 114 ? 6.962 5.926 -13.083 1.00 85.62 114 HIS A N 1
ATOM 936 C CA . HIS A 1 114 ? 7.465 4.632 -13.534 1.00 85.62 114 HIS A CA 1
ATOM 937 C C . HIS A 1 114 ? 6.811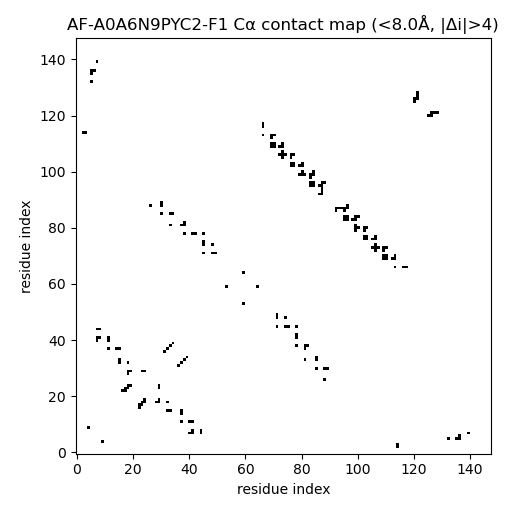 4.223 -14.861 1.00 85.62 114 HIS A C 1
ATOM 939 O O . HIS A 1 114 ? 7.526 3.906 -15.814 1.00 85.62 114 HIS A O 1
ATOM 945 N N . ASP A 1 115 ? 5.483 4.300 -14.952 1.00 83.19 115 ASP A N 1
ATOM 946 C CA . ASP A 1 115 ? 4.726 3.926 -16.150 1.00 83.19 115 ASP A CA 1
ATOM 947 C C . ASP A 1 115 ? 5.115 4.802 -17.358 1.00 83.19 115 ASP A C 1
ATOM 949 O O . ASP A 1 115 ? 5.296 4.299 -18.473 1.00 83.19 115 ASP A O 1
ATOM 953 N N . GLU A 1 116 ? 5.348 6.100 -17.141 1.00 85.19 116 GLU A N 1
ATOM 954 C CA . GLU A 1 116 ? 5.874 7.008 -18.168 1.00 85.19 116 GLU A CA 1
ATOM 955 C C . GLU A 1 116 ? 7.287 6.628 -18.633 1.00 85.19 116 GLU A C 1
ATOM 957 O O . GLU A 1 116 ? 7.568 6.597 -19.838 1.00 85.19 116 GLU A O 1
ATOM 962 N N . LEU A 1 117 ? 8.203 6.345 -17.700 1.00 79.75 117 LEU A N 1
ATOM 963 C CA . LEU A 1 117 ? 9.573 5.936 -18.021 1.00 79.75 117 LEU A CA 1
ATOM 964 C C . LEU A 1 117 ? 9.594 4.607 -18.779 1.00 79.75 117 LEU A C 1
ATOM 966 O O . LEU A 1 117 ? 10.314 4.489 -19.776 1.00 79.75 117 LEU A O 1
ATOM 970 N N . PHE A 1 118 ? 8.785 3.640 -18.346 1.00 79.00 118 PHE A N 1
ATOM 971 C CA . PHE A 1 118 ? 8.647 2.348 -19.006 1.00 79.00 118 PHE A CA 1
ATOM 972 C C . PHE A 1 118 ? 8.155 2.523 -20.441 1.00 79.00 118 PHE A C 1
ATOM 974 O O . PHE A 1 118 ? 8.797 2.039 -21.375 1.00 79.00 118 PHE A O 1
ATOM 981 N N . LYS A 1 119 ? 7.078 3.292 -20.637 1.00 80.62 119 LYS A N 1
ATOM 982 C CA . LYS A 1 119 ? 6.533 3.581 -21.967 1.00 80.62 119 LYS A CA 1
ATOM 983 C C . LYS A 1 119 ? 7.572 4.231 -22.883 1.00 80.62 119 LYS A C 1
ATOM 985 O O . LYS A 1 119 ? 7.760 3.783 -24.009 1.00 80.62 119 LYS A O 1
ATOM 990 N N . ASN A 1 120 ? 8.301 5.232 -22.390 1.00 79.56 120 ASN A N 1
ATOM 991 C CA . ASN A 1 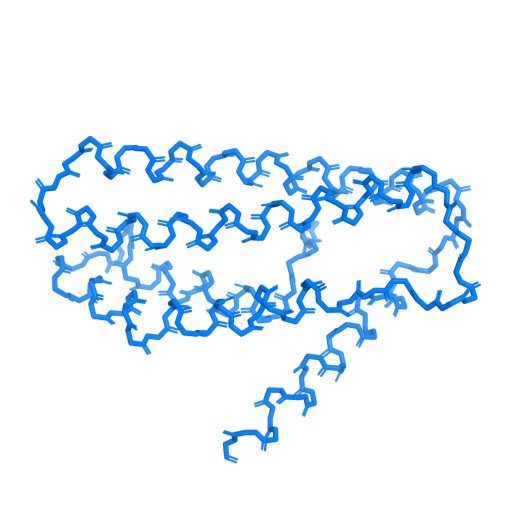120 ? 9.347 5.904 -23.165 1.00 79.56 120 ASN A CA 1
ATOM 992 C C . ASN A 1 120 ? 10.486 4.957 -23.581 1.00 79.56 120 ASN A C 1
ATOM 994 O O . ASN A 1 120 ? 11.045 5.096 -24.673 1.00 79.56 120 ASN A O 1
ATOM 998 N N . LEU A 1 121 ? 10.862 4.009 -22.717 1.00 72.50 121 LEU A N 1
ATOM 999 C CA . LEU A 1 121 ? 11.851 2.980 -23.047 1.00 72.50 121 LEU A CA 1
ATOM 1000 C C . LEU A 1 121 ? 11.297 1.987 -24.075 1.00 72.50 121 LEU A C 1
ATOM 1002 O O . LEU A 1 121 ? 11.996 1.661 -25.036 1.00 72.50 121 LEU A O 1
ATOM 1006 N N . ASN A 1 122 ? 10.044 1.566 -23.911 1.00 70.12 122 ASN A N 1
ATOM 1007 C CA . ASN A 1 122 ? 9.353 0.663 -24.824 1.00 70.12 122 ASN A CA 1
ATOM 1008 C C . ASN A 1 122 ? 9.266 1.251 -26.242 1.00 70.12 122 ASN A C 1
ATOM 1010 O O . ASN A 1 122 ? 9.732 0.633 -27.199 1.00 70.12 122 ASN A O 1
ATOM 1014 N N . ASP A 1 123 ? 8.785 2.493 -26.353 1.00 77.50 123 ASP A N 1
ATOM 1015 C CA . ASP A 1 123 ? 8.639 3.224 -27.617 1.00 77.50 123 ASP A CA 1
ATOM 1016 C C . ASP A 1 123 ? 9.992 3.434 -28.319 1.00 77.50 123 ASP A C 1
ATOM 1018 O O . ASP A 1 123 ? 10.085 3.393 -29.547 1.00 77.50 123 ASP A O 1
ATOM 1022 N N . LYS A 1 124 ? 11.065 3.653 -27.546 1.00 71.62 124 LYS A N 1
ATOM 1023 C CA . LYS A 1 124 ? 12.401 3.939 -28.087 1.00 71.62 124 LYS A CA 1
ATOM 1024 C C . LYS A 1 124 ? 13.148 2.698 -28.566 1.00 71.62 124 LYS A C 1
ATOM 1026 O O . LYS A 1 124 ? 13.900 2.783 -29.537 1.00 71.62 124 LYS A O 1
ATOM 1031 N N . TYR A 1 125 ? 13.019 1.588 -27.848 1.00 69.81 125 TYR A N 1
ATOM 1032 C CA . TYR A 1 125 ? 13.834 0.394 -28.077 1.00 69.81 125 TYR A CA 1
ATOM 1033 C C . TYR A 1 125 ? 13.043 -0.770 -28.679 1.00 69.81 125 TYR A C 1
ATOM 1035 O O . TYR A 1 125 ? 13.648 -1.789 -29.003 1.00 69.81 125 TYR A O 1
ATOM 1043 N N . GLY A 1 126 ? 11.725 -0.619 -28.866 1.00 61.41 126 GLY A N 1
ATOM 1044 C CA . GLY A 1 126 ? 10.865 -1.683 -29.384 1.00 61.41 126 GLY A CA 1
ATOM 1045 C C . GLY A 1 126 ? 10.923 -2.928 -28.505 1.00 61.41 126 GLY A C 1
ATOM 1046 O O . GLY A 1 126 ? 10.903 -4.044 -29.023 1.00 61.41 126 GLY A O 1
ATOM 1047 N N . LEU A 1 127 ? 11.080 -2.734 -27.190 1.00 54.31 127 LEU A N 1
ATOM 1048 C CA . LEU A 1 127 ? 11.056 -3.842 -26.247 1.00 54.31 127 LEU A CA 1
ATOM 1049 C C . LEU A 1 127 ? 9.669 -4.498 -26.362 1.00 54.31 127 LEU A C 1
ATOM 1051 O O . LEU A 1 127 ? 8.671 -3.795 -26.508 1.00 54.31 127 LEU A O 1
ATOM 1055 N N . PRO A 1 128 ? 9.563 -5.834 -26.407 1.00 46.28 128 PRO A N 1
ATOM 1056 C CA . PRO A 1 128 ? 8.256 -6.458 -26.337 1.00 46.28 128 PRO A CA 1
ATOM 1057 C C . PRO A 1 128 ? 7.642 -6.066 -24.993 1.00 46.28 128 PRO A C 1
ATOM 1059 O O . PRO A 1 128 ? 8.283 -6.211 -23.953 1.00 46.28 128 PRO A O 1
ATOM 1062 N N . GLU A 1 129 ? 6.401 -5.583 -25.030 1.00 47.31 129 GLU A N 1
ATOM 1063 C CA . GLU A 1 129 ? 5.619 -5.022 -23.914 1.00 47.31 129 GLU A CA 1
ATOM 1064 C C . GLU A 1 129 ? 5.459 -5.979 -22.703 1.00 47.31 129 GLU A C 1
ATOM 1066 O O . GLU A 1 129 ? 4.732 -5.682 -21.762 1.00 47.31 129 GLU A O 1
ATOM 1071 N N . LEU A 1 130 ? 6.084 -7.161 -22.711 1.00 43.97 130 LEU A N 1
ATOM 1072 C CA . LEU A 1 130 ? 5.585 -8.336 -22.009 1.00 43.97 130 LEU A CA 1
ATOM 1073 C C . LEU A 1 130 ? 6.637 -9.257 -21.373 1.00 43.97 130 LEU A C 1
ATOM 1075 O O . LEU A 1 130 ? 6.257 -9.977 -20.459 1.00 43.97 130 LEU A O 1
ATOM 1079 N N . ASP A 1 131 ? 7.929 -9.242 -21.712 1.00 42.53 131 ASP A N 1
ATOM 1080 C CA . ASP A 1 131 ? 8.803 -10.315 -21.187 1.00 42.53 131 ASP A CA 1
ATOM 1081 C C . ASP A 1 131 ? 9.212 -10.130 -19.719 1.00 42.53 131 ASP A C 1
ATOM 1083 O O . ASP A 1 131 ? 9.272 -11.106 -18.976 1.00 42.53 131 ASP A O 1
ATOM 1087 N N . HIS A 1 132 ? 9.397 -8.898 -19.236 1.00 45.47 132 HIS A N 1
ATOM 1088 C CA . HIS A 1 132 ? 9.773 -8.697 -17.832 1.00 45.47 132 HIS A CA 1
ATOM 1089 C C . HIS A 1 132 ? 8.575 -8.860 -16.883 1.00 45.47 132 HIS A C 1
ATOM 1091 O O . HIS A 1 132 ? 8.718 -9.429 -15.808 1.00 45.47 132 HIS A O 1
ATOM 1097 N N . ILE A 1 133 ? 7.377 -8.427 -17.290 1.00 43.97 133 ILE A N 1
ATOM 1098 C CA . ILE A 1 133 ? 6.158 -8.495 -16.464 1.00 43.97 133 ILE A CA 1
ATOM 1099 C C . ILE A 1 133 ? 5.508 -9.879 -16.531 1.00 43.97 133 ILE A C 1
ATOM 1101 O O . ILE A 1 133 ? 4.974 -10.327 -15.522 1.00 43.97 133 ILE A O 1
ATOM 1105 N N . ILE A 1 134 ? 5.578 -10.597 -17.662 1.00 38.97 134 ILE A N 1
ATOM 1106 C CA . ILE A 1 134 ? 5.187 -12.016 -17.708 1.00 38.97 134 ILE A CA 1
ATOM 1107 C C . ILE A 1 134 ? 6.161 -12.851 -16.885 1.00 38.97 134 ILE A C 1
ATOM 1109 O O . ILE A 1 134 ? 5.697 -13.699 -16.131 1.00 38.97 134 ILE A O 1
ATOM 1113 N N . TYR A 1 135 ? 7.475 -12.608 -16.968 1.00 41.25 135 TYR A N 1
ATOM 1114 C CA . TYR A 1 135 ? 8.441 -13.320 -16.128 1.00 41.25 135 TYR A CA 1
ATOM 1115 C C . TYR A 1 135 ? 8.154 -13.073 -14.644 1.00 41.25 135 TYR A C 1
ATOM 1117 O O . TYR A 1 135 ? 7.948 -14.029 -13.897 1.00 41.25 135 TYR A O 1
ATOM 1125 N N . LEU A 1 136 ? 7.992 -11.804 -14.252 1.00 44.03 136 LEU A N 1
ATOM 1126 C CA . LEU A 1 136 ? 7.604 -11.410 -12.898 1.00 44.03 136 LEU A CA 1
ATOM 1127 C C . LEU A 1 136 ? 6.277 -12.040 -12.473 1.00 44.03 136 LEU A C 1
ATOM 1129 O O . LEU A 1 136 ? 6.231 -12.657 -11.422 1.00 44.03 136 LEU A O 1
ATOM 1133 N N . ASN A 1 137 ? 5.222 -11.972 -13.286 1.00 41.06 137 ASN A N 1
ATOM 1134 C CA . ASN A 1 137 ? 3.934 -12.590 -12.966 1.00 41.06 137 ASN A CA 1
ATOM 1135 C C . ASN A 1 137 ? 4.009 -14.125 -12.925 1.00 41.06 137 ASN A C 1
ATOM 1137 O O . ASN A 1 137 ? 3.319 -14.731 -12.112 1.00 41.06 137 ASN A O 1
ATOM 1141 N N . SER A 1 138 ? 4.838 -14.776 -13.747 1.00 40.53 138 SER A N 1
ATOM 1142 C CA . SER A 1 138 ? 4.999 -16.239 -13.758 1.00 40.53 138 SER A CA 1
ATOM 1143 C C . SER A 1 138 ? 5.790 -16.760 -12.550 1.00 40.53 138 SER A C 1
ATOM 1145 O O . SER A 1 138 ? 5.406 -17.774 -11.962 1.00 40.53 138 SER A O 1
ATOM 1147 N N . GLU A 1 139 ? 6.818 -16.026 -12.115 1.00 42.66 139 GLU A N 1
ATOM 1148 C CA . GLU A 1 139 ? 7.576 -16.265 -10.877 1.00 42.66 139 GLU A CA 1
ATOM 1149 C C . GLU A 1 139 ? 6.731 -15.933 -9.633 1.00 42.66 139 GLU A C 1
ATOM 1151 O O . GLU A 1 139 ? 6.677 -16.714 -8.678 1.00 42.66 139 GLU A O 1
ATOM 1156 N N . LEU A 1 140 ? 5.991 -14.817 -9.667 1.00 47.06 140 LEU A N 1
ATOM 1157 C CA . LEU A 1 140 ? 5.053 -14.413 -8.617 1.00 47.06 140 LEU A CA 1
ATOM 1158 C C . LEU A 1 140 ? 3.967 -15.469 -8.430 1.00 47.06 140 LEU A C 1
ATOM 1160 O O . LEU A 1 140 ? 3.802 -15.959 -7.319 1.00 47.06 140 LEU A O 1
ATOM 1164 N N . SER A 1 141 ? 3.289 -15.883 -9.504 1.00 42.69 141 SER A N 1
ATOM 1165 C CA . SER A 1 141 ? 2.214 -16.886 -9.448 1.00 42.69 141 SER A CA 1
ATOM 1166 C C . SER A 1 141 ? 2.721 -18.251 -8.978 1.00 42.69 141 SER A C 1
ATOM 1168 O O . SER A 1 141 ? 2.037 -18.932 -8.212 1.00 42.69 141 SER A O 1
ATOM 1170 N N . SER A 1 142 ? 3.927 -18.653 -9.398 1.00 44.84 142 SER A N 1
ATOM 1171 C CA . SER A 1 142 ? 4.508 -19.955 -9.039 1.00 44.84 142 SER A CA 1
ATOM 1172 C C . SER A 1 142 ? 5.028 -20.001 -7.598 1.00 44.84 142 SER A C 1
ATOM 1174 O O . SER A 1 142 ? 4.897 -21.032 -6.943 1.00 44.84 142 SER A O 1
ATOM 1176 N N . SER A 1 143 ? 5.571 -18.901 -7.059 1.00 45.91 143 SER A N 1
ATOM 1177 C CA . SER A 1 143 ? 6.032 -18.858 -5.659 1.00 45.91 143 SER A CA 1
ATOM 1178 C C . SER A 1 143 ? 4.902 -18.592 -4.650 1.00 45.91 143 SER A C 1
ATOM 1180 O O . SER A 1 143 ? 4.954 -19.102 -3.525 1.00 45.91 143 SER A O 1
ATOM 1182 N N . TYR A 1 144 ? 3.843 -17.870 -5.049 1.00 39.00 144 TYR A N 1
ATOM 1183 C CA . TYR A 1 144 ? 2.651 -17.661 -4.214 1.00 39.00 144 TYR A CA 1
ATOM 1184 C C . TYR A 1 144 ? 1.840 -18.950 -4.015 1.00 39.00 144 TYR A C 1
ATOM 1186 O O . TYR A 1 144 ? 1.300 -19.175 -2.934 1.00 39.00 144 TYR A O 1
ATOM 1194 N N . SER A 1 145 ? 1.774 -19.813 -5.034 1.00 40.97 145 SER A N 1
ATOM 1195 C CA . SER A 1 145 ? 0.981 -21.053 -5.015 1.00 40.97 145 SER A CA 1
ATOM 1196 C C . SER A 1 145 ? 1.664 -22.242 -4.324 1.00 40.97 145 SER A C 1
ATOM 1198 O O . SER A 1 145 ? 0.987 -23.196 -3.961 1.00 40.97 145 SER A O 1
ATOM 1200 N N . GLN A 1 146 ? 2.978 -22.190 -4.082 1.00 37.09 146 GLN A N 1
ATOM 1201 C CA . GLN A 1 146 ? 3.733 -23.253 -3.393 1.00 37.09 146 GLN A CA 1
ATOM 1202 C C . GLN A 1 146 ? 3.651 -23.183 -1.852 1.00 37.09 146 GLN A C 1
ATOM 1204 O O . GLN A 1 146 ? 4.161 -24.073 -1.178 1.00 37.09 146 GLN A O 1
ATOM 1209 N N . ASN A 1 147 ? 3.037 -22.139 -1.281 1.00 37.56 147 ASN A N 1
ATOM 1210 C CA . ASN A 1 147 ? 2.976 -21.905 0.171 1.00 37.56 147 ASN A CA 1
ATOM 1211 C C . ASN A 1 147 ? 1.561 -22.055 0.776 1.00 37.56 147 ASN A C 1
ATOM 1213 O O . ASN A 1 147 ? 1.319 -21.547 1.875 1.00 37.56 147 ASN A O 1
ATOM 1217 N N . TYR A 1 148 ? 0.650 -22.741 0.077 1.00 37.19 148 TYR A N 1
ATOM 1218 C CA . TYR A 1 148 ? -0.678 -23.137 0.565 1.00 37.19 148 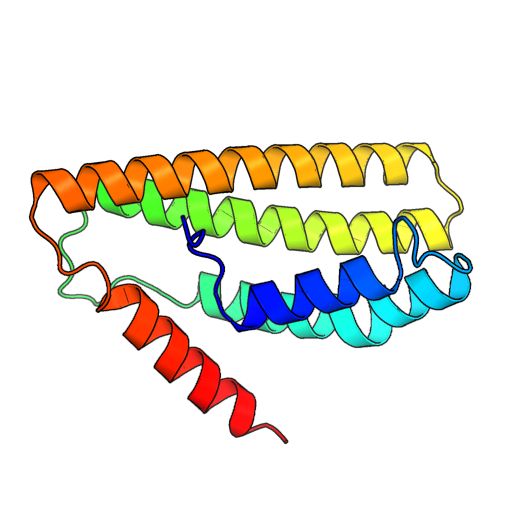TYR A CA 1
ATOM 1219 C C . TYR A 1 148 ? -0.863 -24.653 0.495 1.00 37.19 148 TYR A C 1
ATOM 1221 O O . TYR A 1 148 ? -0.480 -25.244 -0.539 1.00 37.19 148 TYR A O 1
#

Radius of gyration: 16.71 Å; Cα contacts (8 Å, |Δi|>4): 111; chains: 1; bounding box: 42×36×48 Å

Foldseek 3Di:
DDQLQAPLRVVLVVLQVCCDDVNPDDLVVNLCSLPVPNLVSLVVVLVVLVVPDPDPPDPDDVLVVLLSVLLSQLSVLLSVLSVLCSVCSVVVPVVSPVVSVVSNVVSVVSSVVSRVSLVVCCVVPVPPPDDVSVVVNVVVVVVVVVPD

Sequence (148 aa):
MRSLISVPEEEVMTLFESVTGDNYQNDNILYDTLTQEIIPKYRRYSGFISLIAYPADTIKTEKVESLHDTYNIAVLDKLNFFLLLRDSIKEQDEEVKKQAYEILKKSEELMEKHDELFKNLNDKYGLPELDHIIYLNSELSSSYSQNY

Nearest PDB structures (foldseek):
  2j8w-assembly1_A  TM=5.342E-01  e=1.563E+00  Rubrivivax gelatinosus
  8tn1-assembly1_B  TM=4.888E-01  e=2.592E+00  synthetic construct
  8tn6-assembly1_C  TM=5.717E-01  e=6.125E+00  synthetic construct

pLDDT: mean 78.74, std 21.07, range [28.33, 98.5]

Solvent-accessible surface area (backbone atoms only — not comparable to full-atom values): 8197 Å² total; per-residue (Å²): 132,86,71,93,66,49,68,74,53,49,54,43,50,52,54,50,52,62,42,29,81,95,46,46,82,51,67,67,63,37,42,47,44,37,64,73,47,40,49,58,54,47,52,54,48,46,51,50,59,74,63,66,63,77,59,95,86,53,84,84,40,75,70,56,51,51,40,52,52,35,45,52,50,20,46,52,32,45,52,49,20,54,52,34,38,40,49,14,63,76,68,69,33,68,66,47,34,50,52,16,53,55,35,38,53,52,18,50,56,30,45,53,51,28,54,52,51,51,49,56,49,32,75,72,67,66,51,72,99,45,64,70,61,50,49,50,47,53,53,49,55,55,60,64,60,73,77,113

Organism: NCBI:txid2507566

Mean predicted aligned error: 8.64 Å